Protein AF-A0A6B3HWL9-F1 (afdb_monomer_lite)

Secondary structure (DSSP, 8-state):
------GGGTT---GGGSHHHHHHHHHHHTT------S---GGGGTPPPPHHHHHHHHHHGGGTTS---TT--HHHHHHHHHHHHTTT--S--GGG----SS--

pLDDT: mean 94.84, std 5.0, range [70.44, 98.56]

Structure (mmCIF, N/CA/C/O backbone):
data_AF-A0A6B3HWL9-F1
#
_entry.id   AF-A0A6B3HWL9-F1
#
loop_
_atom_site.group_PDB
_atom_site.id
_atom_site.type_symbol
_atom_site.label_atom_id
_atom_site.label_alt_id
_atom_site.label_comp_id
_atom_site.label_asym_id
_atom_site.label_entity_id
_atom_site.label_seq_id
_atom_site.pdbx_PDB_ins_code
_atom_site.Cartn_x
_atom_site.Cartn_y
_atom_site.Cartn_z
_atom_site.occupancy
_atom_site.B_iso_or_equiv
_atom_site.auth_seq_id
_atom_site.auth_comp_id
_atom_site.auth_asym_id
_atom_site.auth_atom_id
_atom_site.pdbx_PDB_model_num
ATOM 1 N N . MET A 1 1 ? 8.015 -33.150 -18.596 1.00 70.44 1 MET A N 1
ATOM 2 C CA . MET A 1 1 ? 6.729 -32.762 -17.979 1.00 70.44 1 MET A CA 1
ATOM 3 C C . MET A 1 1 ? 6.532 -31.278 -18.234 1.00 70.44 1 MET A C 1
ATOM 5 O O . MET A 1 1 ? 7.431 -30.518 -17.906 1.00 70.44 1 MET A O 1
ATOM 9 N N . GLN A 1 2 ? 5.444 -30.880 -18.893 1.00 87.69 2 GLN A N 1
ATOM 10 C CA . GLN A 1 2 ? 5.182 -29.478 -19.229 1.00 87.69 2 GLN A CA 1
ATOM 11 C C . GLN A 1 2 ? 4.303 -28.867 -18.134 1.00 87.69 2 GLN A C 1
ATOM 13 O O . GLN A 1 2 ? 3.260 -29.427 -17.803 1.00 87.69 2 GLN A O 1
ATOM 18 N N . VAL A 1 3 ? 4.740 -27.758 -17.540 1.00 91.31 3 VAL A N 1
ATOM 19 C CA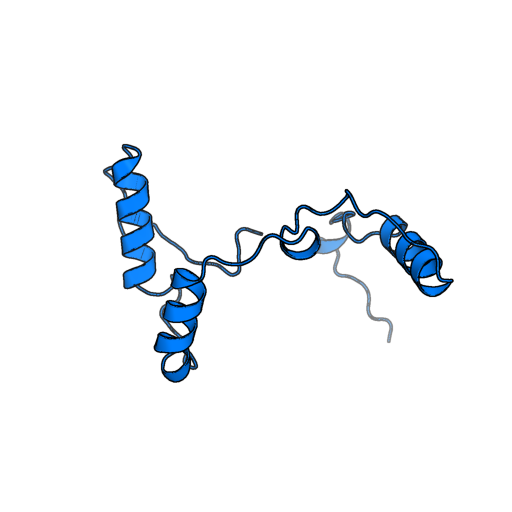 . VAL A 1 3 ? 3.927 -26.997 -16.585 1.00 91.31 3 VAL A CA 1
ATOM 20 C C . VAL A 1 3 ? 3.054 -26.045 -17.394 1.00 91.31 3 VAL A C 1
ATOM 22 O O . VAL A 1 3 ? 3.576 -25.226 -18.146 1.00 91.31 3 VAL A O 1
ATOM 25 N N . ILE A 1 4 ? 1.735 -26.179 -17.266 1.00 94.31 4 ILE A N 1
ATOM 26 C CA . ILE A 1 4 ? 0.756 -25.325 -17.947 1.00 94.31 4 ILE A CA 1
ATOM 27 C C . ILE A 1 4 ? 0.098 -24.370 -16.953 1.00 94.31 4 ILE A C 1
ATOM 29 O O . ILE A 1 4 ? -0.086 -24.698 -15.779 1.00 94.31 4 ILE A O 1
ATOM 33 N N . GLN A 1 5 ? -0.256 -23.179 -17.428 1.00 92.88 5 GLN A N 1
ATOM 34 C CA . GLN A 1 5 ? -0.943 -22.178 -16.620 1.00 92.88 5 GLN A CA 1
ATOM 35 C C . GLN A 1 5 ? -2.341 -22.675 -16.217 1.00 92.88 5 GLN A C 1
ATOM 37 O O . GLN A 1 5 ? -3.048 -23.304 -17.004 1.00 92.88 5 GLN A O 1
ATOM 42 N N . SER A 1 6 ? -2.754 -22.380 -14.981 1.00 95.69 6 SER A N 1
ATOM 43 C CA . SER A 1 6 ? -4.111 -22.683 -14.517 1.00 95.69 6 SER A CA 1
ATOM 44 C C . SER A 1 6 ? -5.147 -21.892 -15.319 1.00 95.69 6 SER A C 1
ATOM 46 O O . SER A 1 6 ? -4.986 -20.692 -15.536 1.00 95.69 6 SER A O 1
ATOM 48 N N . THR A 1 7 ? -6.256 -22.539 -15.674 1.00 95.69 7 THR A N 1
ATOM 49 C CA . THR A 1 7 ? -7.365 -21.934 -16.430 1.00 95.69 7 THR A CA 1
ATOM 50 C C . THR A 1 7 ? -7.971 -20.702 -15.753 1.00 95.69 7 THR A C 1
ATOM 52 O O . THR A 1 7 ? -8.469 -19.822 -16.447 1.00 95.69 7 THR A O 1
ATOM 55 N N . LYS A 1 8 ? -7.860 -20.570 -14.421 1.00 95.44 8 LYS A N 1
ATOM 56 C CA . LYS A 1 8 ? -8.299 -19.371 -13.678 1.00 95.44 8 LYS A CA 1
ATOM 57 C C . LYS A 1 8 ? -7.576 -18.083 -14.092 1.00 95.44 8 LYS A C 1
ATOM 59 O O . LYS A 1 8 ? -8.078 -17.001 -13.827 1.00 95.44 8 LYS A O 1
ATOM 64 N N . LEU A 1 9 ? -6.398 -18.201 -14.707 1.00 94.75 9 LEU A N 1
ATOM 65 C CA . LEU A 1 9 ? -5.597 -17.064 -15.162 1.00 94.75 9 LEU A CA 1
ATOM 66 C C . LEU A 1 9 ? -5.778 -16.762 -16.654 1.00 94.75 9 LEU A C 1
ATOM 68 O O . LEU A 1 9 ? -5.219 -15.779 -17.124 1.00 94.75 9 LEU A O 1
ATOM 72 N N . ALA A 1 10 ? -6.546 -17.571 -17.396 1.00 91.62 10 ALA A N 1
ATOM 73 C CA . ALA A 1 10 ? -6.601 -17.499 -18.860 1.00 91.62 10 ALA A CA 1
ATOM 74 C C . ALA A 1 10 ? -7.047 -16.129 -19.404 1.00 91.62 10 ALA A C 1
ATOM 76 O O . ALA A 1 10 ? -6.663 -15.764 -20.507 1.00 91.62 10 ALA A O 1
ATOM 77 N N . ASN A 1 11 ? -7.822 -15.372 -18.622 1.00 91.06 11 ASN A N 1
ATOM 78 C CA . ASN A 1 11 ? -8.344 -14.056 -18.999 1.00 91.06 11 ASN A CA 1
ATOM 79 C C . ASN A 1 11 ? -7.910 -12.943 -18.026 1.00 91.06 11 ASN A C 1
ATOM 81 O O . ASN A 1 11 ? -8.548 -11.894 -17.961 1.00 91.06 11 ASN A O 1
ATOM 85 N N . VAL A 1 12 ? -6.871 -13.177 -17.217 1.00 90.88 12 VAL A N 1
ATOM 86 C CA . VAL A 1 12 ? -6.337 -12.160 -16.302 1.00 90.88 12 VAL A CA 1
ATOM 87 C C . VAL A 1 12 ? -5.310 -11.317 -17.055 1.00 90.88 12 VAL A C 1
ATOM 89 O O . VAL A 1 12 ? -4.206 -11.783 -17.322 1.00 90.88 12 VAL A O 1
ATOM 92 N N . CYS A 1 13 ? -5.665 -10.069 -17.367 1.00 85.81 13 CYS A N 1
ATOM 93 C CA . CYS A 1 13 ? -4.801 -9.124 -18.079 1.00 85.81 13 CYS A CA 1
ATOM 94 C C . CYS A 1 13 ? -4.499 -7.903 -17.197 1.00 85.81 13 CYS A C 1
ATOM 96 O O . CYS A 1 13 ? -5.365 -7.056 -16.982 1.00 85.81 13 CYS A O 1
ATOM 98 N N . TYR A 1 14 ? -3.265 -7.800 -16.698 1.00 81.12 14 TYR A N 1
ATOM 99 C CA . TYR A 1 14 ? -2.762 -6.623 -15.979 1.00 81.12 14 TYR A CA 1
ATOM 100 C C . TYR A 1 14 ? -1.612 -5.985 -16.774 1.00 81.12 14 TYR A C 1
ATOM 102 O O . TYR A 1 14 ? -0.430 -6.215 -16.522 1.00 81.12 14 TYR A O 1
ATOM 110 N N . GLU A 1 15 ? -1.981 -5.186 -17.774 1.00 76.62 15 GLU A N 1
ATOM 111 C CA . GLU A 1 15 ? -1.090 -4.729 -18.855 1.00 76.62 15 GLU A CA 1
ATOM 112 C C . GLU A 1 15 ? -0.182 -3.541 -18.496 1.00 76.62 15 GLU A C 1
ATOM 114 O O . GLU A 1 15 ? 0.674 -3.155 -19.289 1.00 76.62 15 GLU A O 1
ATOM 119 N N . ILE A 1 16 ? -0.293 -2.972 -17.286 1.00 77.31 16 ILE A N 1
ATOM 120 C CA . ILE A 1 16 ? 0.604 -1.886 -16.830 1.00 77.31 16 ILE A CA 1
ATOM 121 C C . ILE A 1 16 ? 2.082 -2.327 -16.886 1.00 77.31 16 ILE A C 1
ATOM 123 O O . ILE A 1 16 ? 2.975 -1.494 -17.052 1.00 77.31 16 ILE A O 1
ATOM 127 N N . ARG A 1 17 ? 2.336 -3.640 -16.787 1.00 78.62 17 ARG A N 1
ATOM 128 C CA . ARG A 1 17 ? 3.656 -4.276 -16.921 1.00 78.62 17 ARG A CA 1
ATOM 129 C C . ARG A 1 17 ? 3.719 -5.268 -18.091 1.00 78.62 17 ARG A C 1
ATOM 131 O O . ARG A 1 17 ? 4.390 -6.287 -17.985 1.00 78.62 17 ARG A O 1
ATOM 138 N N . GLY A 1 18 ? 2.973 -4.994 -19.158 1.00 85.38 18 GLY A N 1
ATOM 139 C CA . GLY A 1 18 ? 2.908 -5.832 -20.354 1.00 85.38 18 GLY A CA 1
ATOM 140 C C . GLY A 1 18 ? 4.034 -5.565 -21.369 1.00 85.38 18 GLY A C 1
ATOM 141 O O . GLY A 1 18 ? 5.002 -4.862 -21.061 1.00 85.38 18 GLY A O 1
ATOM 142 N N . PRO A 1 19 ? 3.885 -6.050 -22.615 1.00 89.88 19 PRO A N 1
ATOM 143 C CA . PRO A 1 19 ? 4.915 -5.992 -23.664 1.00 89.88 19 PRO A CA 1
ATOM 144 C C . PRO A 1 19 ? 5.427 -4.581 -23.995 1.00 89.88 19 PRO A C 1
ATOM 146 O O . PRO A 1 19 ? 6.572 -4.394 -24.398 1.00 89.88 19 PRO A O 1
ATOM 149 N N . VAL A 1 20 ? 4.595 -3.554 -23.794 1.00 91.31 20 VAL A N 1
ATOM 150 C CA . VAL A 1 20 ? 4.997 -2.150 -23.995 1.00 91.31 20 VAL A CA 1
ATOM 151 C C . VAL A 1 20 ? 6.078 -1.732 -22.993 1.00 91.31 20 VAL A C 1
ATOM 153 O O . VAL A 1 20 ? 6.997 -0.994 -23.347 1.00 91.31 20 VAL A O 1
ATOM 156 N N . LEU A 1 21 ? 5.998 -2.215 -21.748 1.00 91.38 21 LEU A N 1
ATOM 157 C CA . LEU A 1 21 ? 7.028 -1.951 -20.746 1.00 91.38 21 LEU A CA 1
ATOM 158 C C . LEU A 1 21 ? 8.329 -2.686 -21.087 1.00 91.38 21 LEU A C 1
ATOM 160 O O . LEU A 1 21 ? 9.399 -2.121 -20.882 1.00 91.38 21 LEU A O 1
ATOM 164 N N . GLU A 1 22 ? 8.248 -3.900 -21.638 1.00 92.94 22 GLU A N 1
ATOM 165 C CA . GLU A 1 22 ? 9.427 -4.656 -22.080 1.00 92.94 22 GLU A CA 1
ATOM 166 C C . GLU A 1 22 ? 10.209 -3.889 -23.150 1.00 92.94 22 GLU A C 1
ATOM 168 O O . GLU A 1 22 ? 11.428 -3.739 -23.045 1.00 92.94 22 GLU A O 1
ATOM 173 N N . GLU A 1 23 ? 9.511 -3.320 -24.135 1.00 95.38 23 GLU A N 1
ATOM 174 C CA . GLU A 1 23 ? 10.157 -2.507 -25.166 1.00 95.38 23 GLU A CA 1
ATOM 175 C C . GLU A 1 23 ? 10.725 -1.202 -24.592 1.00 95.38 23 GLU A C 1
ATOM 177 O O . GLU A 1 23 ? 11.852 -0.823 -24.914 1.00 95.38 23 GLU A O 1
ATOM 182 N N . ALA A 1 24 ? 10.007 -0.540 -23.678 1.00 95.06 24 ALA A N 1
ATOM 183 C CA . ALA A 1 24 ? 10.532 0.633 -22.981 1.00 95.06 24 ALA A CA 1
ATOM 184 C C . ALA A 1 24 ? 11.830 0.309 -22.215 1.00 95.06 24 ALA A C 1
ATOM 186 O O . ALA A 1 24 ? 12.796 1.066 -22.306 1.00 95.06 24 ALA A O 1
ATOM 187 N N . MET A 1 25 ? 11.890 -0.838 -21.529 1.00 94.69 25 MET A N 1
ATOM 188 C CA . MET A 1 25 ? 13.094 -1.309 -20.833 1.00 94.69 25 MET A CA 1
ATOM 189 C C . MET A 1 25 ? 14.240 -1.617 -21.802 1.00 94.69 25 MET A C 1
ATOM 191 O O . MET A 1 25 ? 15.396 -1.316 -21.501 1.00 94.69 25 MET A O 1
ATOM 195 N N . ARG A 1 26 ? 13.945 -2.182 -22.980 1.00 97.44 26 ARG A N 1
ATOM 196 C CA . ARG A 1 26 ? 14.948 -2.427 -24.026 1.00 97.44 26 ARG A CA 1
ATOM 197 C C . ARG A 1 26 ? 15.567 -1.120 -24.527 1.00 97.44 26 ARG A C 1
ATOM 199 O O . ARG A 1 26 ? 16.784 -1.048 -24.698 1.00 97.44 26 ARG A O 1
ATOM 206 N N . LEU A 1 27 ? 14.748 -0.091 -24.752 1.00 97.69 27 LEU A N 1
ATOM 207 C CA . LEU A 1 27 ? 15.214 1.236 -25.165 1.00 97.69 27 LEU A CA 1
ATOM 208 C 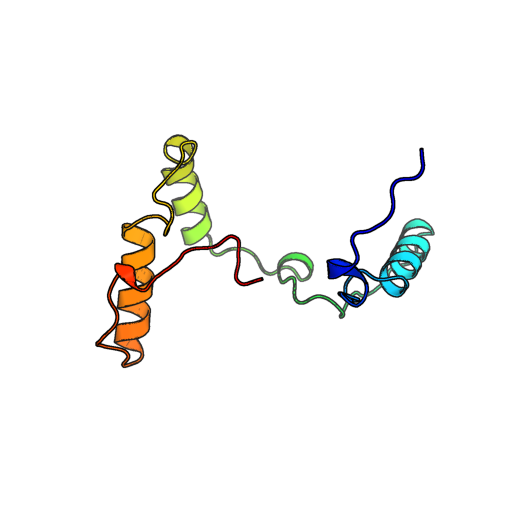C . LEU A 1 27 ? 16.049 1.909 -24.066 1.00 97.69 27 LEU A C 1
ATOM 210 O O . LEU A 1 27 ? 17.103 2.471 -24.365 1.00 97.69 27 LEU A O 1
ATOM 214 N N . GLU A 1 28 ? 15.637 1.791 -22.801 1.00 96.94 28 GLU A N 1
ATOM 215 C CA . GLU A 1 28 ? 16.422 2.267 -21.653 1.00 96.94 28 GLU A CA 1
ATOM 216 C C . GLU A 1 28 ? 17.786 1.574 -21.557 1.00 96.94 28 GLU A C 1
ATOM 218 O O . GLU A 1 28 ? 18.807 2.244 -21.401 1.00 96.94 28 GLU A O 1
ATOM 223 N N . ALA A 1 29 ? 17.834 0.248 -21.722 1.00 97.44 29 ALA A N 1
ATOM 224 C CA . ALA A 1 29 ? 19.083 -0.516 -21.725 1.00 97.44 29 ALA A CA 1
ATOM 225 C C . ALA A 1 29 ? 20.011 -0.138 -22.895 1.00 97.44 29 ALA A C 1
ATOM 227 O O . ALA A 1 29 ? 21.232 -0.226 -22.771 1.00 97.44 29 ALA A O 1
ATOM 228 N N . ALA A 1 30 ? 19.447 0.330 -24.012 1.00 98.12 30 ALA A N 1
ATOM 229 C CA . ALA A 1 30 ? 20.195 0.891 -25.135 1.00 98.12 30 ALA A CA 1
ATOM 230 C C . ALA A 1 30 ? 20.667 2.344 -24.898 1.00 98.12 30 ALA A C 1
ATOM 232 O O . ALA A 1 30 ? 21.239 2.957 -25.799 1.00 98.12 30 ALA A O 1
ATOM 233 N N . GLY A 1 31 ? 20.433 2.905 -23.706 1.00 97.94 31 GLY A N 1
ATOM 234 C CA . GLY A 1 31 ? 20.864 4.245 -23.306 1.00 97.94 31 GLY A CA 1
ATOM 235 C C . GLY A 1 31 ? 19.858 5.355 -23.612 1.00 97.94 31 GLY A C 1
ATOM 236 O O . GLY A 1 31 ? 20.176 6.531 -23.427 1.00 97.94 31 GLY A O 1
ATOM 237 N N . GLN A 1 32 ? 18.648 5.025 -24.076 1.00 98.19 32 GLN A N 1
ATOM 238 C CA . GLN A 1 32 ? 17.616 6.032 -24.311 1.00 98.19 32 GLN A CA 1
ATOM 239 C C . GLN A 1 32 ? 16.939 6.432 -23.004 1.00 98.19 32 GLN A C 1
ATOM 241 O O . GLN A 1 32 ? 16.634 5.606 -22.149 1.00 98.19 32 GLN A O 1
ATOM 246 N N . ARG A 1 33 ? 16.633 7.721 -22.863 1.00 95.88 33 ARG A N 1
ATOM 247 C CA . ARG A 1 33 ? 15.825 8.200 -21.745 1.00 95.88 33 ARG A CA 1
ATOM 248 C C . ARG A 1 33 ? 14.346 8.085 -22.102 1.00 95.88 33 ARG A C 1
ATOM 250 O O . ARG A 1 33 ? 13.884 8.776 -23.006 1.00 95.88 33 ARG A O 1
ATOM 257 N N . ILE A 1 34 ? 13.604 7.273 -21.354 1.00 95.19 34 ILE A N 1
ATOM 258 C CA . ILE A 1 34 ? 12.153 7.127 -21.505 1.00 95.19 34 ILE A CA 1
ATOM 259 C C . ILE A 1 34 ? 11.442 7.871 -20.372 1.00 95.19 34 ILE A C 1
ATOM 261 O O . ILE A 1 34 ? 11.720 7.650 -19.194 1.00 95.19 34 ILE A O 1
ATOM 265 N N . LEU A 1 35 ? 10.507 8.760 -20.716 1.00 94.44 35 LEU A N 1
ATOM 266 C CA . LEU A 1 35 ? 9.627 9.394 -19.736 1.00 94.44 35 LEU A CA 1
ATOM 267 C C . LEU A 1 35 ? 8.423 8.483 -19.473 1.00 94.44 35 LEU A C 1
ATOM 269 O O . LEU A 1 35 ? 7.548 8.329 -20.323 1.00 94.44 35 LEU A O 1
ATOM 273 N N . LYS A 1 36 ? 8.378 7.881 -18.286 1.00 92.38 36 LYS A N 1
ATOM 274 C CA . LYS A 1 36 ? 7.324 6.945 -17.882 1.00 92.38 36 LYS A CA 1
ATOM 275 C C . LYS A 1 36 ? 6.155 7.697 -17.253 1.00 92.38 36 LYS A C 1
ATOM 277 O O . LYS A 1 36 ? 6.239 8.094 -16.101 1.00 92.38 36 LYS A O 1
ATOM 282 N N . LEU A 1 37 ? 5.065 7.873 -18.001 1.00 93.25 37 LEU A N 1
ATOM 283 C CA . LEU A 1 37 ? 3.802 8.460 -17.510 1.00 93.25 37 LEU A CA 1
ATOM 284 C C . LEU A 1 37 ? 2.703 7.405 -17.296 1.00 93.25 37 LEU A C 1
ATOM 286 O O . LEU A 1 37 ? 1.529 7.729 -17.164 1.00 93.25 37 LEU A O 1
ATOM 290 N N . ASN A 1 38 ? 3.082 6.128 -17.294 1.00 89.75 38 ASN A N 1
ATOM 291 C CA . ASN A 1 38 ? 2.175 4.984 -17.212 1.00 89.75 38 ASN A CA 1
ATOM 292 C C . ASN A 1 38 ? 1.950 4.475 -15.778 1.00 89.75 38 ASN A C 1
ATOM 294 O O . ASN A 1 38 ? 1.095 3.618 -15.572 1.00 89.75 38 ASN A O 1
ATOM 298 N N . THR A 1 39 ? 2.714 4.954 -14.790 1.00 89.19 39 THR A N 1
ATOM 299 C CA . THR A 1 39 ? 2.611 4.499 -13.395 1.00 89.19 39 THR A CA 1
ATOM 300 C C . THR A 1 39 ? 2.370 5.663 -12.448 1.00 89.19 39 THR A C 1
ATOM 302 O O . THR A 1 39 ? 3.093 6.655 -12.503 1.00 89.19 39 THR A O 1
ATOM 305 N N . GLY A 1 40 ? 1.442 5.501 -11.508 1.00 92.44 40 GLY A N 1
ATOM 306 C CA . GLY A 1 40 ? 1.199 6.464 -10.433 1.00 92.44 40 GLY A CA 1
ATOM 307 C C . GLY A 1 40 ? 2.161 6.332 -9.249 1.00 92.44 40 GLY A C 1
ATOM 308 O O . GLY A 1 40 ? 1.712 6.483 -8.124 1.00 92.44 40 GLY A O 1
ATOM 309 N N . ASN A 1 41 ? 3.436 5.980 -9.469 1.00 94.44 41 ASN A N 1
ATOM 310 C CA . ASN A 1 41 ? 4.435 5.843 -8.401 1.00 94.44 41 ASN A CA 1
ATOM 311 C C . ASN A 1 41 ? 5.030 7.219 -8.043 1.00 94.44 41 ASN A C 1
ATOM 313 O O . ASN A 1 41 ? 5.877 7.696 -8.801 1.00 94.44 41 ASN A O 1
ATOM 317 N N . PRO A 1 42 ? 4.671 7.845 -6.906 1.00 97.12 42 PRO A N 1
ATOM 318 C CA . PRO A 1 42 ? 5.112 9.204 -6.592 1.00 97.12 42 PRO A CA 1
ATOM 319 C C . PRO A 1 42 ? 6.634 9.318 -6.410 1.00 97.12 42 PRO A C 1
ATOM 321 O O . PRO A 1 42 ? 7.227 10.309 -6.832 1.00 97.12 42 PRO A O 1
ATOM 324 N N . ALA A 1 43 ? 7.288 8.284 -5.868 1.00 96.31 43 ALA A N 1
ATOM 325 C CA . ALA A 1 43 ? 8.729 8.298 -5.607 1.00 96.31 43 ALA A CA 1
ATOM 326 C C . ALA A 1 43 ? 9.563 8.453 -6.892 1.00 96.31 43 ALA A C 1
ATOM 328 O O . ALA A 1 43 ? 10.594 9.121 -6.895 1.00 96.31 43 ALA A O 1
ATOM 329 N N . ALA A 1 44 ? 9.084 7.917 -8.022 1.00 93.50 44 ALA A N 1
ATOM 330 C CA . ALA A 1 44 ? 9.740 8.089 -9.322 1.00 93.50 44 ALA A CA 1
ATOM 331 C C . ALA A 1 44 ? 9.750 9.555 -9.808 1.00 93.50 44 ALA A C 1
ATOM 333 O O . ALA A 1 44 ? 10.497 9.893 -10.726 1.00 93.50 44 ALA A O 1
ATOM 334 N N . PHE A 1 45 ? 8.940 10.416 -9.188 1.00 96.00 45 PHE A N 1
ATOM 335 C CA . PHE A 1 45 ? 8.812 11.839 -9.495 1.00 96.00 45 PHE A CA 1
ATOM 336 C C . PHE A 1 45 ? 9.275 12.743 -8.340 1.00 96.00 45 PHE A C 1
ATOM 338 O O . PHE A 1 45 ? 8.971 13.933 -8.346 1.00 96.00 45 PHE A O 1
ATOM 345 N N . GLY A 1 46 ? 10.017 12.202 -7.366 1.00 96.69 46 GLY A N 1
ATOM 346 C CA . GLY A 1 46 ? 10.616 12.980 -6.274 1.00 96.69 46 GLY A CA 1
ATOM 347 C C . GLY A 1 46 ? 9.666 13.327 -5.127 1.00 96.69 46 GLY A C 1
ATOM 348 O O . GLY A 1 46 ? 9.974 14.214 -4.334 1.00 96.69 46 GLY A O 1
ATOM 349 N N . PHE A 1 47 ? 8.513 12.660 -5.029 1.00 97.94 47 PHE A N 1
ATOM 350 C CA . PHE A 1 47 ? 7.681 12.741 -3.831 1.00 97.94 47 PHE A CA 1
ATOM 351 C C . PHE A 1 47 ? 8.247 11.812 -2.760 1.00 97.94 47 PHE A C 1
ATOM 353 O O . PHE A 1 47 ? 8.324 10.600 -2.963 1.00 97.94 47 PHE A O 1
ATOM 360 N N . GLU A 1 48 ? 8.601 12.392 -1.620 1.00 96.94 48 GLU A N 1
ATOM 361 C CA . GLU A 1 48 ? 9.160 11.676 -0.478 1.00 96.94 48 GLU A CA 1
ATOM 362 C C . GLU A 1 48 ? 8.091 11.352 0.568 1.00 96.94 48 GLU A C 1
ATOM 364 O O . GLU A 1 48 ? 7.058 12.021 0.673 1.00 96.94 48 GLU A O 1
ATOM 369 N N . CYS A 1 49 ? 8.359 10.320 1.366 1.00 96.56 49 CYS A N 1
ATOM 370 C CA . CYS A 1 49 ? 7.550 10.020 2.541 1.00 96.56 49 CYS A CA 1
ATOM 371 C C . CYS A 1 49 ? 7.664 11.173 3.560 1.00 96.56 49 CYS A C 1
ATOM 373 O O . CYS A 1 49 ? 8.783 11.626 3.819 1.00 96.56 49 CYS A O 1
ATOM 375 N N . PRO A 1 50 ? 6.554 11.631 4.171 1.00 97.88 50 PRO A N 1
ATOM 376 C CA . PRO A 1 50 ? 6.611 12.583 5.275 1.00 97.88 50 PRO A CA 1
ATOM 377 C C . PRO A 1 50 ? 7.552 12.101 6.403 1.00 97.88 50 PRO A C 1
ATOM 379 O O . PRO A 1 50 ? 7.460 10.932 6.803 1.00 97.88 50 PRO A O 1
ATOM 382 N N . PRO A 1 51 ? 8.457 12.957 6.922 1.00 97.50 51 PRO A N 1
ATOM 383 C CA . PRO A 1 51 ? 9.457 12.561 7.918 1.00 97.50 51 PRO A CA 1
ATOM 384 C C . PRO A 1 51 ? 8.874 11.907 9.175 1.00 97.50 51 PRO A C 1
ATOM 386 O O . PRO A 1 51 ? 9.462 10.968 9.705 1.00 97.50 51 PRO A O 1
ATOM 389 N N . GLU A 1 52 ? 7.708 12.363 9.622 1.00 97.94 52 GLU A N 1
ATOM 390 C CA . GLU A 1 52 ? 6.999 11.846 10.790 1.00 97.94 52 GLU A CA 1
ATOM 391 C C . GLU A 1 52 ? 6.583 10.377 10.623 1.00 97.94 52 GLU A C 1
ATOM 393 O O . GLU A 1 52 ? 6.731 9.579 11.547 1.00 97.94 52 GLU A O 1
ATOM 398 N N . ILE A 1 53 ? 6.156 9.982 9.417 1.00 97.62 53 ILE A N 1
ATOM 399 C CA . ILE A 1 53 ? 5.797 8.591 9.117 1.00 97.62 53 ILE A CA 1
ATOM 400 C C . ILE A 1 53 ? 7.054 7.720 9.148 1.00 97.62 53 ILE A C 1
ATOM 402 O O . ILE A 1 53 ? 7.045 6.626 9.713 1.00 97.62 53 ILE A O 1
ATOM 406 N N . LEU A 1 54 ? 8.148 8.203 8.549 1.00 97.69 54 LEU A N 1
ATOM 407 C CA . LEU A 1 54 ? 9.419 7.484 8.539 1.00 97.69 54 LEU A CA 1
ATOM 408 C C . LEU A 1 54 ? 9.958 7.279 9.963 1.00 97.69 54 LEU A C 1
ATOM 410 O O . LEU A 1 54 ? 10.397 6.179 10.304 1.00 97.69 54 LEU A O 1
ATOM 414 N N . GLU A 1 55 ? 9.907 8.315 10.796 1.00 98.25 55 GLU A N 1
ATOM 415 C CA . GLU A 1 55 ? 10.364 8.249 12.180 1.00 98.25 55 GLU A CA 1
ATOM 416 C C . GLU A 1 55 ? 9.562 7.229 13.002 1.00 98.25 55 GLU A C 1
ATOM 418 O O . GLU A 1 55 ? 10.153 6.394 13.694 1.00 98.25 55 GLU A O 1
ATOM 423 N N . ASP A 1 56 ? 8.233 7.231 12.884 1.00 97.81 56 ASP A N 1
ATOM 424 C CA . ASP A 1 56 ? 7.381 6.279 13.600 1.00 97.81 56 ASP A CA 1
ATOM 425 C C . ASP A 1 56 ? 7.597 4.834 13.134 1.00 97.81 56 ASP A C 1
ATOM 427 O O . ASP A 1 56 ? 7.605 3.917 13.962 1.00 97.81 56 ASP A O 1
ATOM 431 N N . ILE A 1 57 ? 7.858 4.605 11.842 1.00 97.31 57 ILE A N 1
ATOM 432 C CA . ILE A 1 57 ? 8.245 3.277 11.342 1.00 97.31 57 ILE A CA 1
ATOM 433 C C . ILE A 1 57 ? 9.548 2.822 12.005 1.00 97.31 57 ILE A C 1
ATOM 435 O O . ILE A 1 57 ? 9.606 1.719 12.553 1.00 97.31 57 ILE A O 1
ATOM 439 N N . LEU A 1 58 ? 10.585 3.666 11.997 1.00 97.75 58 LEU A N 1
ATOM 440 C CA . LEU A 1 58 ? 11.893 3.334 12.570 1.00 97.75 58 LEU A CA 1
ATOM 441 C C . LEU A 1 58 ? 11.800 3.018 14.066 1.00 97.75 58 LEU A C 1
ATOM 443 O O . LEU A 1 58 ? 12.388 2.037 14.525 1.00 97.75 58 LEU A O 1
ATOM 447 N N . ARG A 1 59 ? 11.022 3.804 14.817 1.00 97.75 59 ARG A N 1
ATOM 448 C CA . ARG A 1 59 ? 10.796 3.598 16.256 1.00 97.75 59 ARG A CA 1
ATOM 449 C C . ARG A 1 59 ? 10.128 2.256 16.565 1.00 97.75 59 ARG A C 1
ATOM 451 O O . ARG A 1 59 ? 10.455 1.636 17.575 1.00 97.75 59 ARG A O 1
ATOM 458 N N . ASN A 1 60 ? 9.214 1.797 15.710 1.00 96.75 60 ASN A N 1
ATOM 459 C CA . ASN A 1 60 ? 8.448 0.567 15.934 1.00 96.75 60 ASN A CA 1
ATOM 460 C C . ASN A 1 60 ? 9.087 -0.687 15.307 1.00 96.75 60 ASN A C 1
ATOM 462 O O . ASN A 1 60 ? 8.716 -1.805 15.671 1.00 96.75 60 ASN A O 1
ATOM 466 N N . LEU A 1 61 ? 10.064 -0.531 14.405 1.00 97.19 61 LEU A N 1
ATOM 467 C CA . LEU A 1 61 ? 10.613 -1.618 13.586 1.00 97.19 61 LEU A CA 1
ATOM 468 C C . LEU A 1 61 ? 11.130 -2.810 14.404 1.00 97.19 61 LEU A C 1
ATOM 470 O O . LEU A 1 61 ? 10.857 -3.958 14.057 1.00 97.19 61 LEU A O 1
ATOM 474 N N . ALA A 1 62 ? 11.835 -2.555 15.510 1.00 96.75 62 ALA A N 1
ATOM 475 C CA . ALA A 1 62 ? 12.404 -3.616 16.345 1.00 96.75 62 ALA A CA 1
ATOM 476 C C . ALA A 1 62 ? 11.332 -4.584 16.892 1.00 96.75 62 ALA A C 1
ATOM 478 O O . ALA A 1 62 ? 11.574 -5.788 17.000 1.00 96.75 62 ALA A O 1
ATOM 479 N N . GLY A 1 63 ? 10.133 -4.077 17.195 1.00 95.44 63 GLY A N 1
ATOM 480 C CA . GLY A 1 63 ? 9.010 -4.865 17.710 1.00 95.44 63 GLY A CA 1
ATOM 481 C C . GLY A 1 63 ? 8.099 -5.466 16.634 1.00 95.44 63 GLY A C 1
ATOM 482 O O . GLY A 1 63 ? 7.244 -6.282 16.961 1.00 95.44 63 GLY A O 1
ATOM 483 N N . ALA A 1 64 ? 8.271 -5.096 15.363 1.00 95.44 64 ALA A N 1
ATOM 484 C CA . ALA A 1 64 ? 7.335 -5.415 14.280 1.00 95.44 64 ALA A CA 1
ATOM 485 C C . ALA A 1 64 ? 7.714 -6.661 13.449 1.00 95.44 64 ALA A C 1
ATOM 487 O O . ALA A 1 64 ? 7.183 -6.863 12.361 1.00 95.44 64 ALA A O 1
ATOM 488 N N . HIS A 1 65 ? 8.648 -7.490 13.924 1.00 94.88 65 HIS A N 1
ATOM 489 C CA . HIS A 1 65 ? 9.158 -8.649 13.176 1.00 94.88 65 HIS A CA 1
ATOM 490 C C . HIS A 1 65 ? 8.284 -9.912 13.302 1.00 94.88 65 HIS A C 1
ATOM 492 O O . HIS A 1 65 ? 8.424 -10.841 12.508 1.00 94.88 65 HIS A O 1
ATOM 498 N N . GLY A 1 66 ? 7.423 -9.975 14.321 1.00 96.31 66 GLY A N 1
ATOM 499 C CA . GLY A 1 66 ? 6.516 -11.097 14.559 1.00 96.31 66 GLY A CA 1
ATOM 500 C C . GLY A 1 66 ? 5.180 -10.952 13.829 1.00 96.31 66 GLY A C 1
ATOM 501 O O . GLY A 1 66 ? 4.799 -9.863 13.405 1.00 96.31 66 GLY A O 1
ATOM 502 N N . TYR A 1 67 ? 4.437 -12.056 13.725 1.00 97.25 67 TYR A N 1
ATOM 503 C CA . TYR A 1 67 ? 3.063 -12.011 13.227 1.00 97.25 67 TYR A CA 1
ATOM 504 C C . TYR A 1 67 ? 2.160 -11.210 14.169 1.00 97.25 67 TYR A C 1
ATOM 506 O O . TYR A 1 67 ? 2.228 -11.355 15.390 1.00 97.25 67 TYR A O 1
ATOM 514 N N . GLY A 1 68 ? 1.298 -10.386 13.576 1.00 94.06 68 GLY A N 1
ATOM 515 C CA . GLY A 1 68 ? 0.225 -9.687 14.272 1.00 94.06 68 GLY A CA 1
ATOM 516 C C . GLY A 1 68 ? -1.124 -10.390 14.123 1.00 94.06 68 GLY A C 1
ATOM 517 O O . GLY A 1 68 ? -1.222 -11.510 13.623 1.00 94.06 68 GLY A O 1
ATOM 518 N N . ASP A 1 69 ? -2.175 -9.690 14.542 1.00 97.12 69 ASP A N 1
ATOM 519 C CA . ASP A 1 69 ? -3.560 -10.087 14.293 1.00 97.12 69 ASP A CA 1
ATOM 520 C C . ASP A 1 69 ? -3.866 -10.145 12.784 1.00 97.12 69 ASP A C 1
ATOM 522 O O . ASP A 1 69 ? -3.357 -9.329 12.013 1.00 97.12 69 ASP A O 1
ATOM 5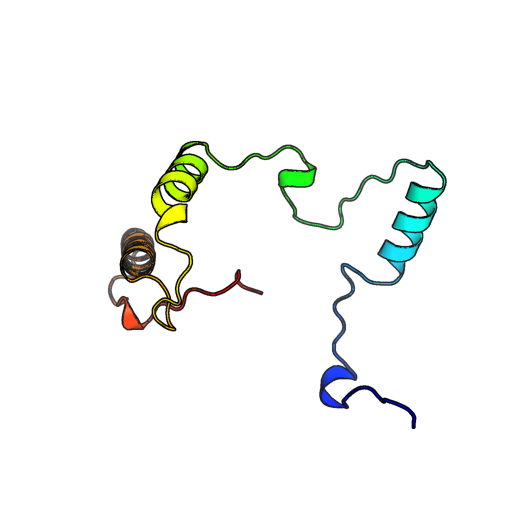26 N N . ALA A 1 70 ? -4.725 -11.078 12.364 1.00 97.38 70 ALA A N 1
ATOM 527 C CA . ALA A 1 70 ? -5.062 -11.291 10.955 1.00 97.38 70 ALA A CA 1
ATOM 528 C C . ALA A 1 70 ? -5.755 -10.087 10.291 1.00 97.38 70 ALA A C 1
ATOM 530 O O . ALA A 1 70 ? -5.641 -9.917 9.079 1.00 97.38 70 ALA A O 1
ATOM 531 N N . LYS A 1 71 ? -6.453 -9.241 11.062 1.00 98.25 71 LYS A N 1
ATOM 532 C CA . LYS A 1 71 ? -7.046 -7.983 10.575 1.00 98.25 71 LYS A CA 1
ATOM 533 C C . LYS A 1 71 ? -6.063 -6.809 10.613 1.00 98.25 71 LYS A C 1
ATOM 535 O O . LYS A 1 71 ? -6.360 -5.738 10.084 1.00 98.25 71 LYS A O 1
ATOM 540 N N . GLY A 1 72 ? -4.900 -6.992 11.235 1.00 97.81 72 GLY A N 1
ATOM 541 C CA . GLY A 1 72 ? -3.877 -5.973 11.434 1.00 97.81 72 GLY A CA 1
ATOM 542 C C . GLY A 1 72 ? -3.902 -5.325 12.821 1.00 97.81 72 GLY A C 1
ATOM 543 O O . GLY A 1 72 ? -4.775 -5.575 13.660 1.00 97.81 72 GLY A O 1
ATOM 544 N N . LEU A 1 73 ? -2.902 -4.474 13.071 1.00 97.19 73 LEU A N 1
ATOM 545 C CA . LEU A 1 73 ? -2.665 -3.840 14.370 1.00 97.19 73 LEU A CA 1
ATOM 546 C C . LEU A 1 73 ? -3.891 -3.055 14.853 1.00 97.19 73 LEU A C 1
ATOM 548 O O . LEU A 1 73 ? -4.398 -2.179 14.153 1.00 97.19 73 LEU A O 1
ATOM 552 N N . LEU A 1 74 ? -4.329 -3.320 16.087 1.00 97.88 74 LEU A N 1
ATOM 553 C CA . LEU A 1 74 ? -5.504 -2.672 16.676 1.00 97.88 74 LEU A CA 1
ATOM 554 C C . LEU A 1 74 ? -5.378 -1.140 16.719 1.00 97.88 74 LEU A C 1
ATOM 556 O O . LEU A 1 74 ? -6.355 -0.438 16.471 1.00 97.88 74 LEU A O 1
ATOM 560 N N . SER A 1 75 ? -4.187 -0.609 17.013 1.00 97.44 75 SER A N 1
ATOM 561 C CA . SER A 1 75 ? -3.928 0.838 17.008 1.00 97.44 75 SER A CA 1
ATOM 562 C C . SER A 1 75 ? -4.139 1.457 15.624 1.00 97.44 75 SER A C 1
ATOM 564 O O . SER A 1 75 ? -4.797 2.487 15.512 1.00 97.44 75 SER A O 1
ATOM 566 N N . ALA A 1 76 ? -3.651 0.800 14.570 1.00 98.00 76 ALA A N 1
ATOM 567 C CA . ALA A 1 76 ? -3.842 1.246 13.195 1.00 98.00 76 ALA A CA 1
ATOM 568 C C . ALA A 1 76 ? -5.314 1.136 12.762 1.00 98.00 76 ALA A C 1
ATOM 570 O O . ALA A 1 76 ? -5.850 2.080 12.187 1.00 98.00 76 ALA A O 1
ATOM 571 N N . ARG A 1 77 ? -6.008 0.043 13.115 1.00 98.56 77 ARG A N 1
ATOM 572 C CA . ARG A 1 77 ? -7.453 -0.103 12.855 1.00 98.56 77 ARG A CA 1
ATOM 573 C C . ARG A 1 77 ? -8.274 0.999 13.531 1.00 98.56 77 ARG A C 1
ATOM 575 O O . ARG A 1 77 ? -9.132 1.595 12.889 1.00 98.56 77 ARG A O 1
ATOM 582 N N . ARG A 1 78 ? -7.967 1.345 14.788 1.00 98.38 78 ARG A N 1
ATOM 583 C CA . ARG A 1 78 ? -8.604 2.472 15.498 1.00 98.38 78 ARG A CA 1
ATOM 584 C C . ARG A 1 78 ? -8.377 3.811 14.803 1.00 98.38 78 ARG A C 1
ATOM 586 O O . ARG A 1 78 ? -9.317 4.591 14.702 1.00 98.38 78 ARG A O 1
ATOM 593 N N . ALA A 1 79 ? -7.166 4.069 14.309 1.00 98.38 79 ALA A N 1
ATOM 594 C CA . ALA A 1 79 ? -6.872 5.296 13.571 1.00 98.38 79 ALA A CA 1
ATOM 595 C C . ALA A 1 79 ? -7.708 5.403 12.281 1.00 98.38 79 ALA A C 1
ATOM 597 O O . ALA A 1 79 ? -8.203 6.481 11.960 1.00 98.38 79 ALA A O 1
ATOM 598 N N . VAL A 1 80 ? -7.928 4.283 11.579 1.00 98.25 80 VAL A N 1
ATOM 599 C CA . VAL A 1 80 ? -8.819 4.231 10.406 1.00 98.25 80 VAL A CA 1
ATOM 600 C C . VAL A 1 80 ? -10.268 4.535 10.795 1.00 98.25 80 VAL A C 1
ATOM 602 O O . VAL A 1 80 ? -10.894 5.373 10.148 1.00 98.25 80 VAL A O 1
ATOM 605 N N . VAL A 1 81 ? -10.785 3.922 11.867 1.00 98.44 81 VAL A N 1
ATOM 606 C CA . VAL A 1 81 ? -12.140 4.210 12.376 1.00 98.44 81 VAL A CA 1
ATOM 607 C C . VAL A 1 81 ? -12.299 5.698 12.681 1.00 98.44 81 VAL A C 1
ATOM 609 O O . VAL A 1 81 ? -13.191 6.351 12.145 1.00 98.44 81 VAL A O 1
ATOM 612 N N . GLN A 1 82 ? -11.382 6.260 13.471 1.00 98.19 82 GLN A N 1
ATOM 613 C CA . GLN A 1 82 ? -11.406 7.674 13.850 1.00 98.19 82 GLN A CA 1
ATOM 614 C C . GLN A 1 82 ? -11.344 8.595 12.631 1.00 98.19 82 GLN A C 1
ATOM 616 O O . GLN 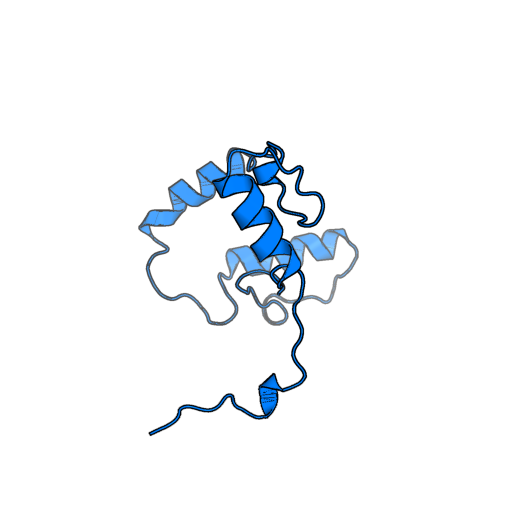A 1 82 ? -12.062 9.591 12.579 1.00 98.19 82 GLN A O 1
ATOM 621 N N . HIS A 1 83 ? -10.534 8.257 11.623 1.00 98.44 83 HIS A N 1
ATOM 622 C CA . HIS A 1 83 ? -10.489 9.016 10.379 1.00 98.44 83 HIS A CA 1
ATOM 623 C C . HIS A 1 83 ? -11.866 9.076 9.710 1.00 98.44 83 HIS A C 1
ATOM 625 O O . HIS A 1 83 ? -12.324 10.164 9.362 1.00 98.44 83 HIS A O 1
ATOM 631 N N . TYR A 1 84 ? -12.546 7.940 9.560 1.00 98.31 84 TYR A N 1
ATOM 632 C CA . TYR A 1 84 ? -13.852 7.885 8.902 1.00 98.31 84 TYR A CA 1
ATOM 633 C C . TYR A 1 84 ? -14.991 8.481 9.739 1.00 98.31 84 TYR A C 1
ATOM 635 O O . TYR A 1 84 ? -15.893 9.090 9.162 1.00 98.31 84 TYR A O 1
ATOM 643 N N . GLN A 1 85 ? -14.894 8.459 11.068 1.00 97.56 85 GLN A N 1
ATOM 644 C CA . GLN A 1 85 ? -15.784 9.235 11.940 1.00 97.56 85 GLN A CA 1
ATOM 645 C C . GLN A 1 85 ? -15.693 10.738 11.633 1.00 97.56 85 GLN A C 1
ATOM 647 O O . GLN A 1 85 ? -16.712 11.401 11.465 1.00 97.56 85 GLN A O 1
ATOM 652 N N . THR A 1 86 ? -14.489 11.290 11.402 1.00 97.81 86 THR A N 1
ATOM 653 C CA . THR A 1 86 ? -14.361 12.705 10.969 1.00 97.81 86 THR A CA 1
ATOM 654 C C . THR A 1 86 ? -14.972 12.995 9.593 1.00 97.81 86 THR A C 1
ATOM 656 O O . THR A 1 86 ? -15.137 14.157 9.217 1.00 97.81 86 THR A O 1
ATOM 659 N N . LYS A 1 87 ? -15.292 11.950 8.823 1.00 97.88 87 LYS A N 1
ATOM 660 C CA . LYS A 1 87 ? -15.953 12.022 7.515 1.00 97.88 87 LYS A CA 1
ATOM 661 C C . LYS A 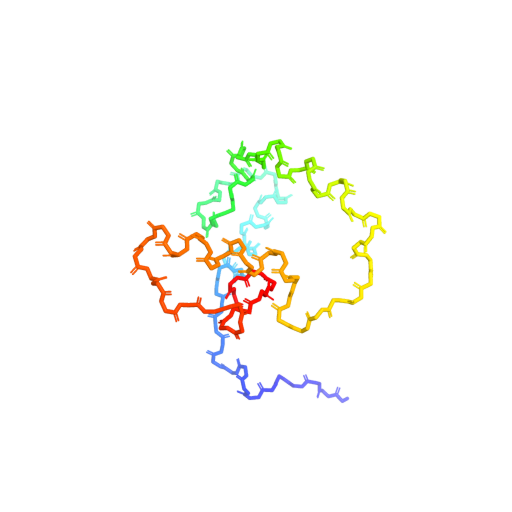1 87 ? -17.459 11.744 7.598 1.00 97.88 87 LYS A C 1
ATOM 663 O O . LYS A 1 87 ? -18.104 11.719 6.554 1.00 97.88 87 LYS A O 1
ATOM 668 N N . GLY A 1 88 ? -18.009 11.576 8.803 1.00 97.38 88 GLY A N 1
ATOM 669 C CA . GLY A 1 88 ? -19.434 11.332 9.041 1.00 97.38 88 GLY A CA 1
ATOM 670 C C . GLY A 1 88 ? -19.855 9.867 8.921 1.00 97.38 88 GLY A C 1
ATOM 671 O O . GLY A 1 88 ? -21.028 9.598 8.677 1.00 97.38 88 GLY A O 1
ATOM 672 N N . ILE A 1 89 ? -18.916 8.921 9.037 1.00 97.00 89 ILE A N 1
ATOM 673 C CA . ILE A 1 89 ? -19.216 7.486 9.124 1.00 97.00 89 ILE A CA 1
ATOM 674 C C . ILE A 1 89 ? -19.065 7.060 10.587 1.00 97.00 89 ILE A C 1
ATOM 676 O O . ILE A 1 89 ? -17.973 6.698 11.026 1.00 97.00 89 ILE A O 1
ATOM 680 N N . ASP A 1 90 ? -20.160 7.141 11.339 1.00 93.38 90 ASP A N 1
ATOM 681 C CA . ASP A 1 90 ? -20.142 6.974 12.798 1.00 93.38 90 ASP A CA 1
ATOM 682 C C . ASP A 1 90 ? -20.329 5.516 13.259 1.00 93.38 90 ASP A C 1
ATOM 684 O O . ASP A 1 90 ? -19.837 5.145 14.323 1.00 93.38 90 ASP A O 1
ATOM 688 N N . ASP A 1 91 ? -20.956 4.672 12.434 1.00 95.06 91 ASP A N 1
ATOM 689 C CA . ASP A 1 91 ? -21.304 3.276 12.762 1.00 95.06 91 ASP A CA 1
ATOM 690 C C . ASP A 1 91 ? -20.190 2.260 12.426 1.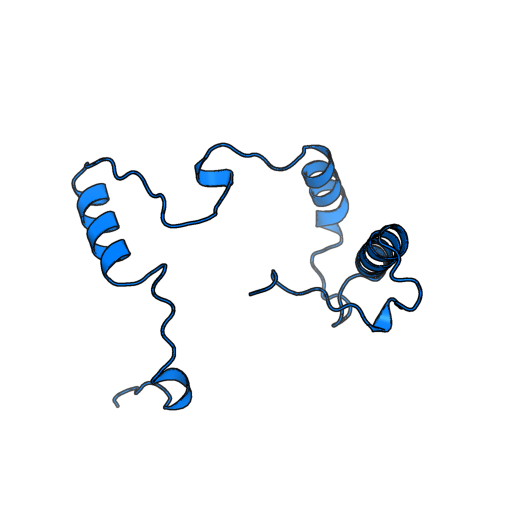00 95.06 91 ASP A C 1
ATOM 692 O O . ASP A 1 91 ? -20.462 1.088 12.171 1.00 95.06 91 ASP A O 1
ATOM 696 N N . LEU A 1 92 ? -18.931 2.704 12.378 1.00 96.12 92 LEU A N 1
ATOM 697 C CA . LEU A 1 92 ? -17.778 1.872 12.022 1.00 96.12 92 LEU A CA 1
ATOM 698 C C . LEU A 1 92 ? -17.050 1.379 13.280 1.00 96.12 92 LEU A C 1
ATOM 700 O O . LEU A 1 92 ? -16.622 2.194 14.100 1.00 96.12 92 LEU A O 1
ATOM 704 N N . ASP A 1 93 ? -16.846 0.066 13.410 1.00 96.50 93 ASP A N 1
ATOM 705 C CA . ASP A 1 93 ? -16.047 -0.530 14.485 1.00 96.50 93 ASP A CA 1
ATOM 706 C C . ASP A 1 93 ? -14.682 -1.030 13.978 1.00 96.50 93 ASP A C 1
ATOM 708 O O . ASP A 1 93 ? -14.445 -1.234 12.786 1.00 96.50 93 ASP A O 1
ATOM 712 N N . VAL A 1 94 ? -13.740 -1.250 14.901 1.00 97.88 94 VAL A N 1
ATOM 713 C CA . VAL A 1 94 ? -12.425 -1.819 14.572 1.00 97.88 94 VAL A CA 1
ATOM 714 C C . VAL A 1 94 ? -12.525 -3.205 13.939 1.00 97.88 94 VAL A C 1
ATOM 716 O O . VAL A 1 94 ? -11.611 -3.599 13.211 1.00 97.88 94 VAL A O 1
ATOM 719 N N . GLU A 1 95 ? -13.593 -3.953 14.208 1.00 98.06 95 GLU A N 1
ATOM 720 C CA . GLU A 1 95 ? -13.823 -5.276 13.637 1.00 98.06 95 GLU A CA 1
ATOM 721 C C . GLU A 1 95 ? -14.259 -5.251 12.167 1.00 98.06 95 GLU A C 1
ATOM 723 O O . GLU A 1 95 ? -14.119 -6.275 11.488 1.00 98.06 95 GLU A O 1
ATOM 728 N N . ASP A 1 96 ? -14.665 -4.090 11.653 1.00 97.62 96 ASP A N 1
ATOM 729 C CA . ASP A 1 96 ? -14.991 -3.871 10.241 1.00 97.62 96 ASP A CA 1
ATOM 730 C C . ASP A 1 96 ? -13.749 -3.537 9.393 1.00 97.62 96 ASP A C 1
ATOM 732 O O . ASP A 1 96 ? -13.816 -3.482 8.163 1.00 97.62 96 ASP A O 1
ATOM 736 N N . ILE A 1 97 ? -12.594 -3.321 10.034 1.00 98.19 97 ILE A N 1
ATOM 737 C CA . ILE A 1 97 ? -11.361 -2.880 9.375 1.00 98.19 97 ILE A CA 1
ATOM 738 C C . ILE A 1 97 ? -10.408 -4.049 9.142 1.00 98.19 97 ILE A C 1
ATOM 740 O O . ILE A 1 97 ? -10.001 -4.736 10.079 1.00 98.19 97 ILE A O 1
ATOM 744 N N . TYR A 1 98 ? -9.964 -4.192 7.893 1.00 98.25 98 TYR A N 1
ATOM 745 C CA . TYR A 1 98 ? -8.923 -5.129 7.480 1.00 98.25 98 TYR A CA 1
ATOM 746 C C . TYR A 1 98 ? -7.749 -4.352 6.886 1.00 98.25 98 TYR A C 1
ATOM 748 O O . TYR A 1 98 ? -7.909 -3.617 5.912 1.00 98.25 98 TYR A O 1
ATOM 756 N N . LEU A 1 99 ? -6.563 -4.511 7.469 1.00 98.25 99 LEU A N 1
ATOM 757 C CA . LEU A 1 99 ? -5.329 -3.942 6.934 1.00 98.25 99 LEU A CA 1
ATOM 758 C C . LEU A 1 99 ? -4.657 -4.963 6.012 1.00 98.25 99 LEU A C 1
ATOM 760 O O . LEU A 1 99 ? -4.308 -6.061 6.441 1.00 98.25 99 LEU A O 1
ATOM 764 N N . GLY A 1 100 ? -4.491 -4.592 4.744 1.00 97.56 100 GLY A N 1
ATOM 765 C CA . GLY A 1 100 ? -3.872 -5.420 3.709 1.00 97.56 100 GLY A CA 1
ATOM 766 C C . GLY A 1 100 ? -2.508 -4.905 3.246 1.00 97.56 100 GLY A C 1
ATOM 767 O O . GLY A 1 100 ? -2.007 -3.876 3.704 1.00 97.56 100 GLY A O 1
ATOM 768 N N . ASN A 1 101 ? -1.920 -5.612 2.282 1.00 97.31 101 ASN A N 1
ATOM 769 C CA . ASN A 1 101 ? -0.646 -5.250 1.654 1.00 97.31 101 ASN A CA 1
ATOM 770 C C . ASN A 1 101 ? -0.870 -4.247 0.512 1.00 97.31 101 ASN A C 1
ATOM 772 O O . ASN A 1 101 ? -0.664 -4.557 -0.661 1.00 97.31 101 ASN A O 1
ATOM 776 N N . GLY A 1 102 ? -1.334 -3.050 0.868 1.00 95.56 102 GLY A N 1
ATOM 777 C CA . GLY A 1 102 ? -1.957 -2.142 -0.092 1.00 95.56 102 GLY A CA 1
ATOM 778 C C . GLY A 1 102 ? -3.389 -2.573 -0.434 1.00 95.56 102 GLY A C 1
ATOM 779 O O . GLY A 1 102 ? -3.894 -3.559 0.094 1.00 95.56 102 GLY A O 1
ATOM 780 N N . VAL A 1 103 ? -4.059 -1.789 -1.283 1.00 97.12 103 VAL A N 1
ATOM 781 C CA . VAL A 1 103 ? -5.475 -2.005 -1.658 1.00 97.12 103 VAL A CA 1
ATOM 782 C C . VAL A 1 103 ? -5.652 -3.075 -2.749 1.00 97.12 103 VAL A C 1
ATOM 784 O O . VAL A 1 103 ? -6.750 -3.603 -2.896 1.00 97.12 103 VAL A O 1
ATOM 787 N N . SER A 1 104 ? -4.595 -3.340 -3.525 1.00 89.94 104 SER A N 1
ATOM 788 C CA . SER A 1 104 ? -4.593 -4.165 -4.744 1.00 89.94 104 SER A CA 1
ATOM 789 C C . SER A 1 104 ? -5.073 -5.605 -4.575 1.00 89.94 104 SER A C 1
ATOM 791 O O . SER A 1 104 ? -4.902 -6.182 -3.480 1.00 89.94 104 SER A O 1
#

Sequence (104 aa):
MQVIQSTKLANVCYEIRGPVLEEAMRLEAAGQRILKLNTGNPAAFGFECPPEILEDILRNLAGAHGYGDAKGLLSARRAVVQHYQTKGIDDLDVEDIYLGNGVS

Radius of gyration: 20.64 Å; chains: 1; bounding box: 42×46×43 Å

Foldseek 3Di:
DDDDDDPVCVPPDDCLCPPVVVVVVVCVVVVDDDDDPSDPDVVVVPDDDDVVVVVVCVVCVVVPPDDDDQQDDLVVLVVVQVVVVVVVPPPDDSVNGRDDPPPD